Protein AF-A0A8B9URJ2-F1 (afdb_monomer_lite)

Sequence (143 aa):
MIYQKLPSSTCKVMVQIKRVLTIAFLMSVSMYRRAQLADSFHLQQFFRDSDELKSWVNEKMKTATDEAYKDPSNLQGKVQKHQAFEAELSANQSRIDALEKAGQKLIDVNHYASDEVAARMNEVISLWKKLLEATELKGKTYL

Radius of gyration: 29.33 Å; chains: 1; bounding box: 72×21×88 Å

Organism: NCBI:txid75864

Structure (mmCIF, N/CA/C/O backbone):
data_AF-A0A8B9URJ2-F1
#
_entry.id   AF-A0A8B9URJ2-F1
#
loop_
_atom_site.group_PDB
_atom_site.id
_atom_site.type_symbol
_atom_site.label_atom_id
_atom_site.label_alt_id
_atom_site.label_comp_id
_atom_site.label_asym_id
_atom_site.label_entity_id
_atom_site.label_seq_id
_atom_site.pdbx_PDB_ins_code
_atom_site.Cartn_x
_atom_site.Cartn_y
_atom_site.Cartn_z
_atom_site.occupancy
_atom_site.B_iso_or_equiv
_atom_site.auth_seq_id
_atom_site.auth_comp_id
_atom_site.auth_asym_id
_atom_site.auth_atom_id
_atom_site.pdbx_PDB_model_num
ATOM 1 N N . MET A 1 1 ? 49.981 -10.355 -56.149 1.00 40.28 1 MET A N 1
ATOM 2 C CA . MET A 1 1 ? 49.298 -9.895 -54.918 1.00 40.28 1 MET A CA 1
ATOM 3 C C . MET A 1 1 ? 48.411 -8.709 -55.280 1.00 40.28 1 MET A C 1
ATOM 5 O O . MET A 1 1 ? 48.941 -7.640 -55.542 1.00 40.28 1 MET A O 1
ATOM 9 N N . ILE A 1 2 ? 47.094 -8.902 -55.409 1.00 44.91 2 ILE A N 1
ATOM 10 C CA . ILE A 1 2 ? 46.165 -7.865 -55.897 1.00 44.91 2 ILE A CA 1
ATOM 11 C C . ILE A 1 2 ? 45.405 -7.287 -54.697 1.00 44.91 2 ILE A C 1
ATOM 13 O O . ILE A 1 2 ? 44.431 -7.872 -54.238 1.00 44.91 2 ILE A O 1
ATOM 17 N N . TYR A 1 3 ? 45.848 -6.138 -54.184 1.00 47.53 3 TYR A N 1
ATOM 18 C CA . TYR A 1 3 ? 45.025 -5.303 -53.307 1.00 47.53 3 TYR A CA 1
ATOM 19 C C . TYR A 1 3 ? 44.125 -4.431 -54.190 1.00 47.53 3 TYR A C 1
ATOM 21 O O . TYR A 1 3 ? 44.505 -3.328 -54.584 1.00 47.53 3 TYR A O 1
ATOM 29 N N . GLN A 1 4 ? 42.934 -4.923 -54.538 1.00 55.62 4 GLN A N 1
ATOM 30 C CA . GLN A 1 4 ? 41.897 -4.074 -55.126 1.00 55.62 4 GLN A CA 1
ATOM 31 C C . GLN A 1 4 ? 41.444 -3.063 -54.061 1.00 55.62 4 GLN A C 1
ATOM 33 O O . GLN A 1 4 ? 40.758 -3.414 -53.102 1.00 55.62 4 GLN A O 1
ATOM 38 N N . LYS A 1 5 ? 41.855 -1.794 -54.203 1.00 63.38 5 LYS A N 1
ATOM 39 C CA . LYS A 1 5 ? 41.307 -0.685 -53.409 1.00 63.38 5 LYS A CA 1
ATOM 40 C C . LYS A 1 5 ? 39.797 -0.618 -53.654 1.00 63.38 5 LYS A C 1
ATOM 42 O O . LYS A 1 5 ? 39.364 -0.426 -54.788 1.00 63.38 5 LYS A O 1
ATOM 47 N N . LEU A 1 6 ? 39.010 -0.766 -52.590 1.00 58.31 6 LEU A N 1
ATOM 48 C CA . LEU A 1 6 ? 37.555 -0.605 -52.629 1.00 58.31 6 LEU A CA 1
ATOM 49 C C . LEU A 1 6 ? 37.174 0.789 -53.187 1.00 58.31 6 LEU A C 1
ATOM 51 O O . LEU A 1 6 ? 37.841 1.772 -52.845 1.00 58.31 6 LEU A O 1
ATOM 55 N N . PRO A 1 7 ? 36.105 0.916 -54.001 1.00 70.44 7 PRO A N 1
ATOM 56 C CA . PRO A 1 7 ? 35.683 2.196 -54.576 1.00 70.44 7 PRO A CA 1
ATOM 57 C C . PRO A 1 7 ? 35.367 3.248 -53.497 1.00 70.44 7 PRO A C 1
ATOM 59 O O . PRO A 1 7 ? 34.749 2.939 -52.476 1.00 70.44 7 PRO A O 1
ATOM 62 N N . SER A 1 8 ? 35.727 4.520 -53.733 1.00 72.38 8 SER A N 1
ATOM 63 C CA . SER A 1 8 ? 35.482 5.639 -52.793 1.00 72.38 8 SER A CA 1
ATOM 64 C C . SER A 1 8 ? 34.010 5.748 -52.366 1.00 72.38 8 SER A C 1
ATOM 66 O O . SER A 1 8 ? 33.717 5.995 -51.196 1.00 72.38 8 SER A O 1
ATOM 68 N N . SER A 1 9 ? 33.077 5.490 -53.287 1.00 70.50 9 SER A N 1
ATOM 69 C CA . SER A 1 9 ? 31.635 5.481 -53.017 1.00 70.50 9 SER A CA 1
ATOM 70 C C . SER A 1 9 ? 31.229 4.368 -52.048 1.00 70.50 9 SER A C 1
ATOM 72 O O . SER A 1 9 ? 30.468 4.621 -51.119 1.00 70.50 9 SER A O 1
ATOM 74 N N . THR A 1 10 ? 31.800 3.168 -52.183 1.00 71.56 10 THR A N 1
ATOM 75 C CA . THR A 1 10 ? 31.592 2.052 -51.247 1.00 71.56 10 THR A CA 1
ATOM 76 C C . THR A 1 10 ? 32.115 2.404 -49.854 1.00 71.56 10 THR A C 1
ATOM 78 O O . THR A 1 10 ? 31.446 2.145 -48.859 1.00 71.56 10 THR A O 1
ATOM 81 N N . CYS A 1 11 ? 33.266 3.079 -49.762 1.00 74.88 11 CYS A N 1
ATOM 82 C CA . CYS A 1 11 ? 33.816 3.545 -48.486 1.00 74.88 11 CYS A CA 1
ATOM 83 C C . CYS A 1 11 ? 32.926 4.610 -47.818 1.00 74.88 11 CYS A C 1
ATOM 85 O O . CYS A 1 11 ? 32.631 4.511 -46.627 1.00 74.88 11 CYS A O 1
ATOM 87 N N . LYS A 1 12 ? 32.408 5.579 -48.588 1.00 78.06 12 LYS A N 1
ATOM 88 C CA . LYS A 1 12 ? 31.453 6.589 -48.093 1.00 78.06 12 LYS A CA 1
ATOM 89 C C . LYS A 1 12 ? 30.160 5.954 -47.573 1.00 78.06 12 LYS A C 1
ATOM 91 O O . LYS A 1 12 ? 29.710 6.316 -46.490 1.00 78.06 12 LYS A O 1
ATOM 96 N N . VAL A 1 13 ? 29.595 4.986 -48.298 1.00 81.75 13 VAL A N 1
ATOM 97 C CA . VAL A 1 13 ? 28.384 4.259 -47.878 1.00 81.75 13 VAL A CA 1
ATOM 98 C C . VAL A 1 13 ? 28.641 3.448 -46.604 1.00 81.75 13 VAL A C 1
ATOM 100 O O . VAL A 1 13 ? 27.865 3.551 -45.660 1.00 81.75 13 VAL A O 1
ATOM 103 N N . MET A 1 14 ? 29.764 2.727 -46.506 1.00 79.50 14 MET A N 1
ATOM 104 C CA . MET A 1 14 ? 30.131 1.991 -45.286 1.00 79.50 14 MET A CA 1
ATOM 105 C C . MET A 1 14 ? 30.311 2.907 -44.067 1.00 79.50 14 MET A C 1
ATOM 107 O O . MET A 1 14 ? 29.917 2.538 -42.962 1.00 79.50 14 MET A O 1
ATOM 111 N N . VAL A 1 15 ? 30.882 4.104 -44.244 1.00 82.75 15 VAL A N 1
ATOM 112 C CA . VAL A 1 15 ? 31.019 5.091 -43.159 1.00 82.75 15 VAL A CA 1
ATOM 113 C C . VAL A 1 15 ? 29.652 5.605 -42.706 1.00 82.75 15 VAL A C 1
ATOM 115 O O . VAL A 1 15 ? 29.422 5.719 -41.503 1.00 82.75 15 VAL A O 1
ATOM 118 N N . GLN A 1 16 ? 28.730 5.874 -43.635 1.00 78.88 16 GLN A N 1
ATOM 119 C CA . GLN A 1 16 ? 27.368 6.291 -43.286 1.00 78.88 16 GLN A CA 1
ATOM 120 C C . GLN A 1 16 ? 26.591 5.172 -42.583 1.00 78.88 16 GLN A C 1
ATOM 122 O O . GLN A 1 16 ? 25.977 5.421 -41.550 1.00 78.88 16 GLN A O 1
ATOM 127 N N . ILE A 1 17 ? 26.698 3.927 -43.057 1.00 83.75 17 ILE A N 1
ATOM 128 C CA . ILE A 1 17 ? 26.096 2.758 -42.399 1.00 83.75 17 ILE A CA 1
ATOM 129 C C . ILE A 1 17 ? 26.659 2.583 -40.983 1.00 83.75 17 ILE A C 1
ATOM 131 O O . ILE A 1 17 ? 25.885 2.434 -40.042 1.00 83.75 17 ILE A O 1
ATOM 135 N N . LYS A 1 18 ? 27.986 2.675 -40.796 1.00 87.50 18 LYS A N 1
ATOM 136 C CA . LYS A 1 18 ? 28.603 2.629 -39.458 1.00 87.50 18 LYS A CA 1
ATOM 137 C C . LYS A 1 18 ? 28.071 3.735 -38.545 1.00 87.50 18 LYS A C 1
ATOM 139 O O . LYS A 1 18 ? 27.760 3.455 -37.397 1.00 87.50 18 LYS A O 1
ATOM 144 N N . ARG A 1 19 ? 27.927 4.971 -39.040 1.00 86.62 19 ARG A N 1
ATOM 145 C CA . ARG A 1 19 ? 27.355 6.086 -38.261 1.00 86.62 19 ARG A CA 1
ATOM 146 C C . ARG A 1 19 ? 25.916 5.808 -37.831 1.00 86.62 19 ARG A C 1
ATOM 148 O O . ARG A 1 19 ? 25.604 5.971 -36.657 1.00 86.62 19 ARG A O 1
ATOM 155 N N . VAL A 1 20 ? 25.068 5.359 -38.756 1.00 87.00 20 VAL A N 1
ATOM 156 C CA . VAL A 1 20 ? 23.660 5.032 -38.477 1.00 87.00 20 VAL A CA 1
ATOM 157 C C . VAL A 1 20 ? 23.547 3.879 -37.476 1.00 87.00 20 VAL A C 1
ATOM 159 O O . VAL A 1 20 ? 22.775 3.979 -36.526 1.00 87.00 20 VAL A O 1
ATOM 162 N N . LEU A 1 21 ? 24.361 2.827 -37.620 1.00 90.31 21 LEU A N 1
ATOM 163 C CA . LEU A 1 21 ? 24.403 1.702 -36.679 1.00 90.31 21 LEU A CA 1
ATOM 164 C C . LEU A 1 21 ? 24.857 2.129 -35.279 1.00 90.31 21 LEU A C 1
ATOM 166 O O . LEU A 1 21 ? 24.248 1.721 -34.293 1.00 90.31 21 LEU A O 1
ATOM 170 N N . THR A 1 22 ? 25.880 2.982 -35.171 1.00 91.31 22 THR A N 1
ATOM 171 C CA . THR A 1 22 ? 26.324 3.512 -33.874 1.00 91.31 22 THR A CA 1
ATOM 172 C C . THR A 1 22 ? 25.237 4.358 -33.213 1.00 91.31 22 THR A C 1
ATOM 174 O O . THR A 1 22 ? 25.011 4.221 -32.013 1.00 91.31 22 THR A O 1
ATOM 177 N N . ILE A 1 23 ? 24.530 5.201 -33.975 1.00 88.81 23 ILE A N 1
ATOM 178 C CA . ILE A 1 23 ? 23.406 5.997 -33.455 1.00 88.81 23 ILE A CA 1
ATOM 179 C C . ILE A 1 23 ? 22.283 5.079 -32.959 1.00 88.81 23 ILE A C 1
ATOM 181 O O . ILE A 1 23 ? 21.798 5.266 -31.844 1.00 88.81 23 ILE A O 1
ATOM 185 N N . ALA A 1 24 ? 21.905 4.064 -33.741 1.00 89.56 24 ALA A N 1
ATOM 186 C CA . ALA A 1 24 ? 20.886 3.094 -33.346 1.00 89.56 24 ALA A CA 1
ATOM 187 C C . ALA A 1 24 ? 21.280 2.343 -32.062 1.00 89.56 24 ALA A C 1
ATOM 189 O O . ALA A 1 24 ? 20.479 2.246 -31.135 1.00 89.56 24 ALA A O 1
ATOM 190 N N . PHE A 1 25 ? 22.534 1.894 -31.960 1.00 92.31 25 PHE A N 1
ATOM 191 C CA . PHE A 1 25 ? 23.055 1.236 -30.762 1.00 92.31 25 PHE A CA 1
ATOM 192 C C . PHE A 1 25 ? 23.009 2.149 -29.526 1.00 92.31 25 PHE A C 1
ATOM 194 O O . PHE A 1 25 ? 22.510 1.748 -28.474 1.00 92.31 25 PHE A O 1
ATOM 201 N N . LEU A 1 26 ? 23.475 3.398 -29.649 1.00 91.94 26 LEU A N 1
ATOM 202 C CA . LEU A 1 26 ? 23.441 4.372 -28.553 1.00 91.94 26 LEU A CA 1
ATOM 203 C C . LEU A 1 26 ? 22.008 4.681 -28.098 1.00 91.94 26 LEU A C 1
ATOM 205 O O . LEU A 1 26 ? 21.766 4.808 -26.894 1.00 91.94 26 LEU A O 1
ATOM 209 N N . MET A 1 27 ? 21.056 4.759 -29.031 1.00 92.12 27 MET A N 1
ATOM 210 C CA . MET A 1 27 ? 19.634 4.923 -28.721 1.00 92.12 27 MET A CA 1
ATOM 211 C C . MET A 1 27 ? 19.099 3.744 -27.905 1.00 92.12 27 MET A C 1
ATOM 213 O O . MET A 1 27 ? 18.520 3.966 -26.841 1.00 92.12 27 MET A O 1
ATOM 217 N N . SER A 1 28 ? 19.353 2.504 -28.335 1.00 91.31 28 SER A N 1
ATOM 218 C CA . SER A 1 28 ? 18.924 1.302 -27.608 1.00 91.31 28 SER A CA 1
ATOM 219 C C . SER A 1 28 ? 19.494 1.247 -26.188 1.00 91.31 28 SER A C 1
ATOM 221 O O . SER A 1 28 ? 18.751 1.026 -25.233 1.00 91.31 28 SER A O 1
ATOM 223 N N . VAL A 1 29 ? 20.792 1.523 -26.020 1.00 91.06 29 VAL A N 1
ATOM 224 C CA . VAL A 1 29 ? 21.440 1.546 -24.695 1.00 91.06 29 VAL A CA 1
ATOM 225 C C . VAL A 1 29 ? 20.858 2.646 -23.803 1.00 91.06 29 VAL A C 1
ATOM 227 O O . VAL A 1 29 ? 20.630 2.430 -22.612 1.00 91.06 29 VAL A O 1
ATOM 230 N N . SER A 1 30 ? 20.587 3.825 -24.363 1.00 91.62 30 SER A N 1
ATOM 231 C CA . SER A 1 30 ? 20.006 4.946 -23.613 1.00 91.62 30 SER A CA 1
ATOM 232 C C . SER A 1 30 ? 18.576 4.648 -23.160 1.00 91.62 30 SER A C 1
ATOM 234 O O . SER A 1 30 ? 18.206 4.965 -22.030 1.00 91.62 30 SER A O 1
ATOM 236 N N . MET A 1 31 ? 17.779 4.010 -24.020 1.00 90.88 31 MET A N 1
ATOM 237 C CA . MET A 1 31 ? 16.427 3.557 -23.687 1.00 90.88 31 MET A CA 1
ATOM 238 C C . MET A 1 31 ? 16.446 2.496 -22.585 1.00 90.88 31 MET A C 1
ATOM 240 O O . MET A 1 31 ? 15.690 2.620 -21.626 1.00 90.88 31 MET A O 1
ATOM 244 N N . TYR A 1 32 ? 17.350 1.517 -22.674 1.00 88.69 32 TYR A N 1
ATOM 245 C CA . TYR A 1 32 ? 17.516 0.490 -21.646 1.00 88.69 32 TYR A CA 1
ATOM 246 C C . TYR A 1 32 ? 17.870 1.094 -20.280 1.00 88.69 32 TYR A C 1
ATOM 248 O O . TYR A 1 32 ? 17.216 0.807 -19.282 1.00 88.69 32 TYR A O 1
ATOM 256 N N . ARG A 1 33 ? 18.849 2.008 -20.231 1.00 90.00 33 ARG A N 1
ATOM 257 C CA . ARG A 1 33 ? 19.216 2.709 -18.986 1.00 90.00 33 ARG A CA 1
ATOM 258 C C . ARG A 1 33 ? 18.052 3.502 -18.397 1.00 90.00 33 ARG A C 1
ATOM 260 O O . ARG A 1 33 ? 17.880 3.514 -17.183 1.00 90.00 33 ARG A O 1
ATOM 267 N N . ARG A 1 34 ? 17.258 4.160 -19.246 1.00 89.62 34 ARG A N 1
ATOM 268 C CA . ARG A 1 34 ? 16.072 4.904 -18.805 1.00 89.62 34 ARG A CA 1
ATOM 269 C C . ARG A 1 34 ? 15.030 3.981 -18.174 1.00 89.62 34 ARG A C 1
ATOM 271 O O . ARG A 1 34 ? 14.485 4.347 -17.140 1.00 89.62 34 ARG A O 1
ATOM 278 N N . ALA A 1 35 ? 14.786 2.813 -18.768 1.00 86.12 35 ALA A N 1
ATOM 279 C CA . ALA A 1 35 ? 13.873 1.816 -18.212 1.00 86.12 35 ALA A CA 1
ATOM 280 C C . ALA A 1 35 ? 14.344 1.350 -16.827 1.00 86.12 35 ALA A C 1
ATOM 282 O O . ALA A 1 35 ? 13.612 1.496 -15.861 1.00 86.12 35 ALA A O 1
ATOM 283 N N . GLN A 1 36 ? 15.614 0.956 -16.696 1.00 87.38 36 GLN A N 1
ATOM 284 C CA . GLN A 1 36 ? 16.183 0.503 -15.419 1.00 87.38 36 GLN A CA 1
ATOM 285 C C . GLN A 1 36 ? 16.112 1.561 -14.304 1.00 87.38 36 GLN A C 1
ATOM 287 O O . GLN A 1 36 ? 15.879 1.234 -13.139 1.00 87.38 36 GLN A O 1
ATOM 292 N N . LEU A 1 37 ? 16.304 2.840 -14.647 1.00 87.69 37 LEU A N 1
ATOM 293 C CA . LEU A 1 37 ? 16.138 3.945 -13.699 1.00 87.69 37 LEU A CA 1
ATOM 294 C C . LEU A 1 37 ? 14.680 4.117 -13.263 1.00 87.69 37 LEU A C 1
ATOM 296 O O . LEU A 1 37 ? 14.430 4.323 -12.077 1.00 87.69 37 LEU A O 1
ATOM 300 N N . ALA A 1 38 ? 13.732 4.037 -14.199 1.00 88.06 38 ALA A N 1
ATOM 301 C CA . ALA A 1 38 ? 12.308 4.111 -13.887 1.00 88.06 38 ALA A CA 1
ATOM 302 C C . ALA A 1 38 ? 11.870 2.933 -13.005 1.00 88.06 38 ALA A C 1
ATOM 304 O O . ALA A 1 38 ? 11.215 3.147 -11.989 1.00 88.06 38 ALA A O 1
ATOM 305 N N . ASP A 1 39 ? 12.310 1.720 -13.336 1.00 87.56 39 ASP A N 1
ATOM 306 C CA . ASP A 1 39 ? 12.059 0.498 -12.568 1.00 87.56 39 ASP A CA 1
ATOM 307 C C . ASP A 1 39 ? 12.555 0.648 -11.122 1.00 87.56 39 ASP A C 1
ATOM 309 O O . ASP A 1 39 ? 11.797 0.485 -10.163 1.00 87.56 39 ASP A O 1
ATOM 313 N N . SER A 1 40 ? 13.807 1.091 -10.964 1.00 90.00 40 SER A N 1
ATOM 314 C CA . SER A 1 40 ? 14.406 1.352 -9.650 1.00 90.00 40 SER A CA 1
ATOM 315 C C . SER A 1 40 ? 13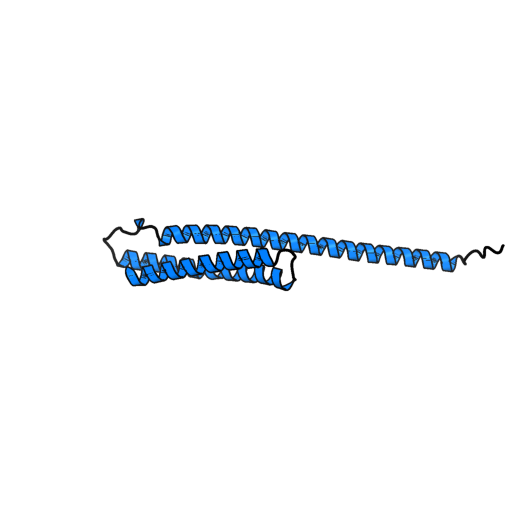.635 2.421 -8.873 1.00 90.00 40 SER A C 1
ATOM 317 O O . SER A 1 40 ? 13.399 2.272 -7.676 1.00 90.00 40 SER A O 1
ATOM 319 N N . PHE A 1 41 ? 13.217 3.501 -9.538 1.00 91.75 41 PHE A N 1
ATOM 320 C CA . PHE A 1 41 ? 12.425 4.560 -8.917 1.00 91.75 41 PHE A CA 1
ATOM 321 C C . PHE A 1 41 ? 11.070 4.042 -8.416 1.00 91.75 41 PHE A C 1
ATOM 323 O O . PHE A 1 41 ? 10.703 4.311 -7.271 1.00 91.75 41 PHE A O 1
ATOM 330 N N . HIS A 1 42 ? 10.348 3.280 -9.241 1.00 90.88 42 HIS A N 1
ATOM 331 C CA . HIS A 1 42 ? 9.047 2.720 -8.882 1.00 90.88 42 HIS A CA 1
ATOM 332 C C . HIS A 1 42 ? 9.148 1.718 -7.733 1.00 90.88 42 HIS A C 1
ATOM 334 O O . HIS A 1 42 ? 8.332 1.781 -6.814 1.00 90.88 42 HIS A O 1
ATOM 340 N N . LEU A 1 43 ? 10.175 0.863 -7.727 1.00 92.19 43 LEU A N 1
ATOM 341 C CA . LEU A 1 43 ? 10.425 -0.052 -6.615 1.00 92.19 43 LEU A CA 1
ATOM 342 C C . LEU A 1 43 ? 10.672 0.708 -5.305 1.00 92.19 43 LEU A C 1
ATOM 344 O O . LEU A 1 43 ? 10.071 0.403 -4.278 1.00 92.19 43 LEU A O 1
ATOM 348 N N . GLN A 1 44 ? 11.536 1.724 -5.337 1.00 94.25 44 GLN A N 1
ATOM 349 C CA . GLN A 1 44 ? 11.856 2.513 -4.147 1.00 94.25 44 GLN A CA 1
ATOM 350 C C . GLN A 1 44 ? 10.649 3.306 -3.638 1.00 94.25 44 GLN A C 1
ATOM 352 O O . GLN A 1 44 ? 10.485 3.463 -2.430 1.00 94.25 44 GLN A O 1
ATOM 357 N N . GLN A 1 45 ? 9.801 3.805 -4.540 1.00 93.62 45 GLN A N 1
ATOM 358 C CA . GLN A 1 45 ? 8.538 4.437 -4.166 1.00 93.62 45 GLN A CA 1
ATOM 359 C C . GLN A 1 45 ? 7.613 3.434 -3.468 1.00 93.62 45 GLN A C 1
ATOM 361 O O . GLN A 1 45 ? 7.154 3.713 -2.366 1.00 93.62 45 GLN A O 1
ATOM 366 N N . PHE A 1 46 ? 7.431 2.245 -4.051 1.00 94.44 46 PHE A N 1
ATOM 367 C CA . PHE A 1 46 ? 6.621 1.182 -3.458 1.00 94.44 46 PHE A CA 1
ATOM 368 C C . PHE A 1 46 ? 7.113 0.783 -2.058 1.00 94.44 46 PHE A C 1
ATOM 370 O O . PHE A 1 46 ? 6.305 0.648 -1.144 1.00 94.44 46 PHE A O 1
ATOM 377 N N . PHE A 1 47 ? 8.426 0.634 -1.854 1.00 94.50 47 PHE A N 1
ATOM 378 C CA . PHE A 1 47 ? 8.968 0.299 -0.533 1.00 94.50 47 PHE A CA 1
ATOM 379 C C . PHE A 1 47 ? 8.688 1.376 0.510 1.00 94.50 47 PHE A C 1
ATOM 381 O O . PHE A 1 47 ? 8.250 1.043 1.609 1.00 94.50 47 PHE A O 1
ATOM 388 N N . ARG A 1 48 ? 8.865 2.655 0.160 1.00 95.31 48 ARG A N 1
ATOM 389 C CA . ARG A 1 48 ? 8.519 3.755 1.068 1.00 95.31 48 ARG A CA 1
ATOM 390 C C . ARG A 1 48 ? 7.037 3.745 1.427 1.00 95.31 48 ARG A C 1
ATOM 392 O O . ARG A 1 48 ? 6.712 3.805 2.608 1.00 95.31 48 ARG A O 1
ATOM 399 N N . ASP A 1 49 ? 6.166 3.616 0.429 1.00 93.44 49 ASP A N 1
ATOM 400 C CA . ASP A 1 49 ? 4.714 3.618 0.634 1.00 93.44 49 ASP A CA 1
ATOM 401 C C . ASP A 1 49 ? 4.274 2.415 1.486 1.00 93.44 49 ASP A C 1
ATOM 403 O O . ASP A 1 49 ? 3.435 2.545 2.378 1.00 93.44 49 ASP A O 1
ATOM 407 N N . SER A 1 50 ? 4.886 1.248 1.260 1.00 94.38 50 SER A N 1
ATOM 408 C CA . SER A 1 50 ? 4.657 0.033 2.044 1.00 94.38 50 SER A CA 1
ATOM 409 C C . SER A 1 50 ? 5.076 0.203 3.504 1.00 94.38 50 SER A C 1
ATOM 411 O O . SER A 1 50 ? 4.330 -0.196 4.398 1.00 94.38 50 SER A O 1
ATOM 413 N N . ASP A 1 51 ? 6.262 0.756 3.762 1.00 94.31 51 ASP A N 1
ATOM 414 C CA . ASP A 1 51 ? 6.778 0.941 5.121 1.00 94.31 51 ASP A CA 1
ATOM 415 C C . ASP A 1 51 ? 5.971 2.006 5.883 1.00 94.31 51 ASP A C 1
ATOM 417 O O . ASP A 1 51 ? 5.646 1.818 7.060 1.00 94.31 51 ASP A O 1
ATOM 421 N N . GLU A 1 52 ? 5.571 3.090 5.210 1.00 93.56 52 GLU A N 1
ATOM 422 C CA . GLU A 1 52 ? 4.703 4.122 5.782 1.00 93.56 52 GLU A CA 1
ATOM 423 C C . GLU A 1 52 ? 3.333 3.545 6.165 1.00 93.56 52 GLU A C 1
ATOM 425 O O . GLU A 1 52 ? 2.884 3.709 7.304 1.00 93.56 52 GLU A O 1
ATOM 430 N N . LEU A 1 53 ? 2.689 2.812 5.248 1.00 92.38 53 LEU A N 1
ATOM 431 C CA . LEU A 1 53 ? 1.403 2.168 5.515 1.00 92.38 53 LEU A CA 1
ATOM 432 C C . LEU A 1 53 ? 1.509 1.145 6.642 1.00 92.38 53 LEU A C 1
ATOM 434 O O . LEU A 1 53 ? 0.658 1.120 7.528 1.00 92.38 53 LEU A O 1
ATOM 438 N N . LYS A 1 54 ? 2.576 0.346 6.668 1.00 92.75 54 LYS A N 1
ATOM 439 C CA . LYS A 1 54 ? 2.834 -0.601 7.755 1.00 92.75 54 LYS A CA 1
ATOM 440 C C . LYS A 1 54 ? 2.968 0.106 9.103 1.00 92.75 54 LYS A C 1
ATOM 442 O O . LYS A 1 54 ? 2.405 -0.363 10.094 1.00 92.75 54 LYS A O 1
ATOM 447 N N . SER A 1 55 ? 3.703 1.215 9.162 1.00 93.12 55 SER A N 1
ATOM 448 C CA . SER A 1 55 ? 3.848 2.009 10.386 1.00 93.12 55 SER A CA 1
ATOM 449 C C . SER A 1 55 ? 2.495 2.545 10.854 1.00 93.12 55 SER A C 1
ATOM 451 O O . SER A 1 55 ? 2.124 2.358 12.013 1.00 93.12 55 SER A O 1
ATOM 453 N N . TRP A 1 56 ? 1.720 3.119 9.932 1.00 91.94 56 TRP A N 1
ATOM 454 C CA . TRP A 1 56 ? 0.396 3.660 10.220 1.00 91.94 56 TRP A CA 1
ATOM 455 C C . TRP A 1 56 ? -0.583 2.582 10.711 1.00 91.94 56 TRP A C 1
ATOM 457 O O . TRP A 1 56 ? -1.234 2.768 11.738 1.00 91.94 56 TRP A O 1
ATOM 467 N N . VAL A 1 57 ? -0.643 1.413 10.059 1.00 90.62 57 VAL A N 1
ATOM 468 C CA . VAL A 1 57 ? -1.503 0.300 10.503 1.00 9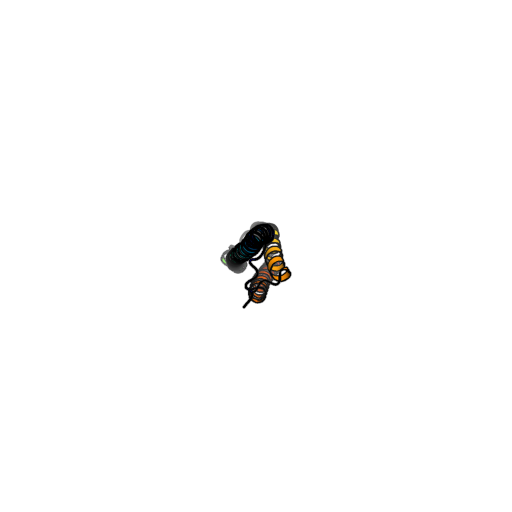0.62 57 VAL A CA 1
ATOM 469 C C . VAL A 1 57 ? -1.114 -0.170 11.905 1.00 90.62 57 VAL A C 1
ATOM 471 O O . VAL A 1 57 ? -1.989 -0.381 12.740 1.00 90.62 57 VAL A O 1
ATOM 474 N N . ASN A 1 58 ? 0.182 -0.291 12.204 1.00 90.25 58 ASN A N 1
ATOM 475 C CA . ASN A 1 58 ? 0.639 -0.678 13.541 1.00 90.25 58 ASN A CA 1
ATOM 476 C C . ASN A 1 58 ? 0.293 0.367 14.611 1.00 90.25 58 ASN A C 1
ATOM 478 O O . ASN A 1 58 ? -0.060 0.004 15.733 1.00 90.25 58 ASN A O 1
ATOM 482 N N . GLU A 1 59 ? 0.380 1.656 14.287 1.00 89.69 59 GLU A N 1
ATOM 483 C CA . GLU A 1 59 ? -0.051 2.734 15.178 1.00 89.69 59 GLU A CA 1
ATOM 484 C C . GLU A 1 59 ? -1.553 2.640 15.473 1.00 89.69 59 GLU A C 1
ATOM 486 O O . GLU A 1 59 ? -1.959 2.621 16.636 1.00 89.69 59 GLU A O 1
ATOM 491 N N . LYS A 1 60 ? -2.379 2.471 14.435 1.00 87.44 60 LYS A N 1
ATOM 492 C CA . LYS A 1 60 ? -3.830 2.310 14.587 1.00 87.44 60 LYS A CA 1
ATOM 493 C C . LYS A 1 60 ? -4.206 1.031 15.319 1.00 87.44 60 LYS A C 1
ATOM 495 O O . LYS A 1 60 ? -5.143 1.050 16.113 1.00 87.44 60 LYS A O 1
ATOM 500 N N . MET A 1 61 ? -3.448 -0.046 15.133 1.00 86.00 61 MET A N 1
ATOM 501 C CA . MET A 1 61 ? -3.624 -1.286 15.884 1.00 86.00 61 MET A CA 1
ATOM 502 C C . MET A 1 61 ? -3.416 -1.050 17.381 1.00 86.00 61 MET A C 1
ATOM 504 O O . MET A 1 61 ? -4.247 -1.477 18.180 1.00 86.00 61 MET A O 1
ATOM 508 N N . LYS A 1 62 ? -2.383 -0.284 17.765 1.00 83.94 62 LYS A N 1
ATOM 509 C CA . LYS A 1 62 ? -2.182 0.118 19.165 1.00 83.94 62 LYS A CA 1
ATOM 510 C C . LYS A 1 62 ? -3.377 0.907 19.686 1.00 83.94 62 LYS A C 1
ATOM 512 O O . LYS A 1 62 ? -3.888 0.553 20.738 1.00 83.94 62 LYS A O 1
ATOM 517 N N . THR A 1 63 ? -3.877 1.898 18.943 1.00 77.62 63 THR A N 1
ATOM 518 C CA . THR A 1 63 ? -5.076 2.671 19.331 1.00 77.62 63 THR A CA 1
ATOM 519 C C . THR A 1 63 ? -6.330 1.800 19.459 1.00 77.62 63 THR A C 1
ATOM 521 O O . THR A 1 63 ? -7.146 2.011 20.357 1.00 77.62 63 THR A O 1
ATOM 524 N N . ALA A 1 64 ? -6.495 0.803 18.588 1.00 72.88 64 ALA A N 1
ATOM 525 C CA . ALA A 1 64 ? -7.610 -0.134 18.657 1.00 72.88 64 ALA A CA 1
ATOM 526 C C . ALA A 1 64 ? -7.538 -1.001 19.928 1.00 72.88 64 ALA A C 1
ATOM 528 O O . ALA A 1 64 ? -8.569 -1.183 20.584 1.00 72.88 64 ALA A O 1
ATOM 529 N N . THR A 1 65 ? -6.337 -1.457 20.310 1.00 70.62 65 THR A N 1
ATOM 530 C CA . THR A 1 65 ? -6.081 -2.280 21.509 1.00 70.62 65 THR A CA 1
ATOM 531 C C . THR A 1 65 ? -5.919 -1.493 22.808 1.00 70.62 65 THR A C 1
ATOM 533 O O . THR A 1 65 ? -6.004 -2.088 23.878 1.00 70.62 65 THR A O 1
ATOM 536 N N . ASP A 1 66 ? -5.666 -0.184 22.741 1.00 69.88 66 ASP A N 1
ATOM 537 C CA . ASP A 1 66 ? -5.421 0.630 23.927 1.00 69.88 66 ASP A CA 1
ATOM 538 C C . ASP A 1 66 ? -6.706 0.767 24.755 1.00 69.88 66 ASP A C 1
ATOM 540 O O . ASP A 1 66 ? -7.744 1.283 24.316 1.00 69.88 66 ASP A O 1
ATOM 544 N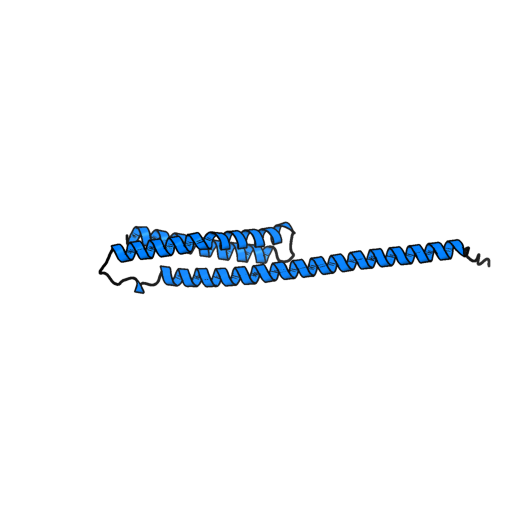 N . GLU A 1 67 ? -6.615 0.272 25.984 1.00 55.84 67 GLU A N 1
ATOM 545 C CA . GLU A 1 67 ? -7.675 0.291 26.976 1.00 55.84 67 GLU A CA 1
ATOM 546 C C . GLU A 1 67 ? -7.848 1.669 27.633 1.00 55.84 67 GLU A C 1
ATOM 548 O O . GLU A 1 67 ? -8.794 1.858 28.393 1.00 55.84 67 GLU A O 1
ATOM 553 N N . ALA A 1 68 ? -7.032 2.675 27.292 1.00 51.91 68 ALA A N 1
ATOM 554 C CA . ALA A 1 68 ? -7.230 4.069 27.708 1.00 51.91 68 ALA A CA 1
ATOM 555 C C . ALA A 1 68 ? -8.576 4.681 27.242 1.00 51.91 68 ALA A C 1
ATOM 557 O O . ALA A 1 68 ? -8.972 5.757 27.686 1.00 51.91 68 ALA A O 1
ATOM 558 N N . TYR A 1 69 ? -9.340 3.972 26.401 1.00 51.78 69 TYR A N 1
ATOM 559 C CA . TYR A 1 69 ? -10.741 4.269 26.071 1.00 51.78 69 TYR A CA 1
ATOM 560 C C . TYR A 1 69 ? -11.764 3.825 27.145 1.00 51.78 69 TYR A C 1
ATOM 562 O O . TYR A 1 69 ? -12.970 3.967 26.932 1.00 51.78 69 TYR A O 1
ATOM 570 N N . LYS A 1 70 ? -11.314 3.297 28.292 1.00 53.34 70 LYS A N 1
ATOM 571 C CA . LYS A 1 70 ? -12.142 2.753 29.387 1.00 53.34 70 LYS A CA 1
ATOM 572 C C . LYS A 1 70 ? -12.795 3.778 30.323 1.00 53.34 70 LYS A C 1
ATOM 574 O O . LYS A 1 70 ? -13.311 3.362 31.356 1.00 53.34 70 LYS A O 1
ATOM 579 N N . ASP A 1 71 ? -12.831 5.072 30.005 1.00 56.97 71 ASP A N 1
ATOM 580 C CA . ASP A 1 71 ? -13.568 6.014 30.861 1.00 56.97 71 ASP A CA 1
ATOM 581 C C . ASP A 1 71 ? -15.093 5.709 30.791 1.00 56.97 71 ASP A C 1
ATOM 583 O O . ASP A 1 71 ? -15.680 5.804 29.702 1.00 56.97 71 ASP A O 1
ATOM 587 N N . PRO A 1 72 ? -15.754 5.239 31.875 1.00 54.75 72 PRO A N 1
ATOM 588 C CA . PRO A 1 72 ? -16.965 4.411 31.767 1.00 54.75 72 PRO A CA 1
ATOM 589 C C . PRO A 1 72 ? -18.286 5.162 31.543 1.00 54.75 72 PRO A C 1
ATOM 591 O O . PRO A 1 72 ? -19.334 4.526 31.474 1.00 54.75 72 PRO A O 1
ATOM 594 N N . SER A 1 73 ? -18.287 6.490 31.444 1.00 59.41 73 SER A N 1
ATOM 595 C CA . SER A 1 73 ? -19.487 7.268 31.797 1.00 59.41 73 SER A CA 1
ATOM 596 C C . SER A 1 73 ? -20.437 7.618 30.643 1.00 59.41 73 SER A C 1
ATOM 598 O O . SER A 1 73 ? -21.523 8.130 30.901 1.00 59.41 73 SER A O 1
ATOM 600 N N . ASN A 1 74 ? -20.074 7.390 29.372 1.00 65.75 74 ASN A N 1
ATOM 601 C CA . ASN A 1 74 ? -20.915 7.831 28.250 1.00 65.75 74 ASN A CA 1
ATOM 602 C C . ASN A 1 74 ? -20.881 6.878 27.039 1.00 65.75 74 ASN A C 1
ATOM 604 O O . ASN A 1 74 ? -19.985 6.953 26.195 1.00 65.75 74 ASN A O 1
ATOM 608 N N . LEU A 1 75 ? -21.883 5.995 26.939 1.00 73.31 75 LEU A N 1
ATOM 609 C CA . LEU A 1 75 ? -22.085 5.070 25.811 1.00 73.31 75 LEU A CA 1
ATOM 610 C C . LEU A 1 75 ? -22.121 5.809 24.461 1.00 73.31 75 LEU A C 1
ATOM 612 O O . LEU A 1 75 ? -21.494 5.370 23.500 1.00 73.31 75 LEU A O 1
ATOM 616 N N . GLN A 1 76 ? -22.754 6.988 24.412 1.00 73.56 76 GLN A N 1
ATOM 617 C CA . GLN A 1 76 ? -22.806 7.831 23.212 1.00 73.56 76 GLN A CA 1
ATOM 618 C C . GLN A 1 76 ? -21.405 8.263 22.752 1.00 73.56 76 GLN A C 1
ATOM 620 O O . GLN A 1 76 ? -21.112 8.280 21.557 1.00 73.56 76 GLN A O 1
ATOM 625 N N . GLY A 1 77 ? -20.519 8.566 23.706 1.00 74.81 77 GLY A N 1
ATOM 626 C CA . GLY A 1 77 ? -19.127 8.907 23.423 1.00 74.81 77 GLY A CA 1
ATOM 627 C C . GLY A 1 77 ? -18.341 7.726 22.851 1.00 74.81 77 GLY A C 1
ATOM 628 O O . GLY A 1 77 ? -17.495 7.926 21.981 1.00 74.81 77 GLY A O 1
ATOM 629 N N . LYS A 1 78 ? -18.640 6.492 23.282 1.00 72.38 78 LYS A N 1
ATOM 630 C CA . LYS A 1 78 ? -18.030 5.276 22.718 1.00 72.38 78 LYS A CA 1
ATOM 631 C C . LYS A 1 78 ? -18.477 5.036 21.276 1.00 72.38 78 LYS A C 1
ATOM 633 O O . LYS A 1 78 ? -17.619 4.795 20.430 1.00 72.38 78 LYS A O 1
ATOM 638 N N . VAL A 1 79 ? -19.775 5.173 20.986 1.00 79.50 79 VAL A N 1
ATOM 639 C CA . VAL A 1 79 ? -20.317 5.018 19.623 1.00 79.50 79 VAL A CA 1
ATOM 640 C C . VAL A 1 79 ? -19.698 6.044 18.673 1.00 79.50 79 VAL A C 1
ATOM 642 O O . VAL A 1 79 ? -19.178 5.668 17.628 1.00 79.50 79 VAL A O 1
ATOM 645 N N . GLN A 1 80 ? -19.678 7.327 19.049 1.00 80.75 80 GLN A N 1
ATOM 646 C CA . GLN A 1 80 ? -19.110 8.383 18.200 1.00 80.75 80 GLN A CA 1
ATOM 647 C C . GLN A 1 80 ? -17.619 8.176 17.922 1.00 80.75 80 GLN A C 1
ATOM 649 O O . GLN A 1 80 ? -17.169 8.356 16.793 1.00 80.75 80 GLN A O 1
ATOM 654 N N . LYS A 1 81 ? -16.847 7.770 18.936 1.00 79.38 81 LYS A N 1
ATOM 655 C CA . LYS A 1 81 ? -15.420 7.461 18.775 1.00 79.38 81 LYS A CA 1
ATOM 656 C C . LYS A 1 81 ? -15.198 6.269 17.846 1.00 79.38 81 LYS A C 1
ATOM 658 O O . LYS A 1 81 ? -14.291 6.314 17.022 1.00 79.38 81 LYS A O 1
ATOM 663 N N . HIS A 1 82 ? -16.023 5.230 17.960 1.00 82.44 82 HIS A N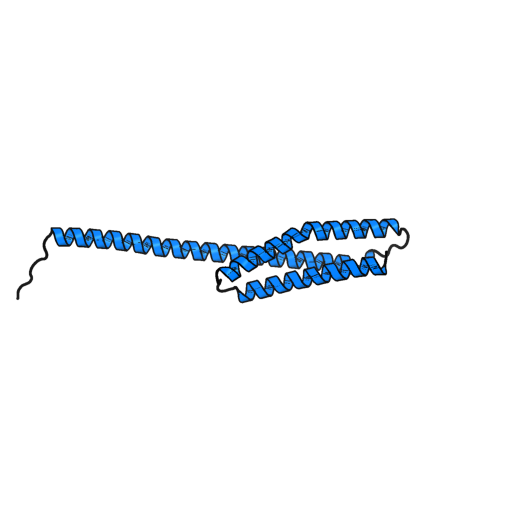 1
ATOM 664 C CA . HIS A 1 82 ? -15.947 4.070 17.078 1.00 82.44 82 HIS A CA 1
ATOM 665 C C . HIS A 1 82 ? -16.281 4.437 15.630 1.00 82.44 82 HIS A C 1
ATOM 667 O O . HIS A 1 82 ? -15.482 4.156 14.746 1.00 82.44 82 HIS A O 1
ATOM 673 N N . GLN A 1 83 ? -17.371 5.174 15.404 1.00 84.50 83 GLN A N 1
ATOM 674 C CA . GLN A 1 83 ? -17.750 5.660 14.074 1.00 84.50 83 GLN A CA 1
ATOM 675 C C . GLN A 1 83 ? -16.678 6.564 13.453 1.00 84.50 83 GLN A C 1
ATOM 677 O O . GLN A 1 83 ? -16.393 6.458 12.263 1.00 84.50 83 GLN A O 1
ATOM 682 N N . ALA A 1 84 ? -16.052 7.440 14.248 1.00 86.00 84 ALA A N 1
ATOM 683 C CA . ALA A 1 84 ? -14.946 8.272 13.779 1.00 86.00 84 ALA A CA 1
ATOM 684 C C . ALA A 1 84 ? -13.734 7.425 13.359 1.00 86.00 84 ALA A C 1
ATOM 686 O O . ALA A 1 84 ? -13.109 7.711 12.339 1.00 86.00 84 ALA A O 1
ATOM 687 N N . PHE A 1 85 ? -13.432 6.366 14.113 1.00 84.38 85 PHE A N 1
ATOM 688 C CA . PHE A 1 85 ? -12.361 5.434 13.777 1.00 84.38 85 PHE A CA 1
ATOM 689 C C . PHE A 1 85 ? -12.683 4.636 12.506 1.00 84.38 85 PHE A C 1
ATOM 691 O O . PHE A 1 85 ? -11.846 4.559 11.615 1.00 84.38 85 PHE A O 1
ATOM 698 N N . GLU A 1 86 ? -13.904 4.120 12.354 1.00 86.50 86 GLU A N 1
ATOM 699 C CA . GLU A 1 86 ? -14.341 3.434 11.129 1.00 86.50 86 GLU A CA 1
ATOM 700 C C . GLU A 1 86 ? -14.302 4.349 9.898 1.00 86.50 86 GLU A C 1
ATOM 702 O O . GLU A 1 86 ? -13.851 3.937 8.828 1.00 86.50 86 GLU A O 1
ATOM 707 N N . ALA A 1 87 ? -14.718 5.610 10.045 1.00 88.56 87 ALA A N 1
ATOM 708 C CA . ALA A 1 87 ? -14.621 6.601 8.978 1.00 88.56 87 ALA A CA 1
ATOM 709 C C . ALA A 1 87 ? -13.158 6.866 8.583 1.00 88.56 87 ALA A C 1
ATOM 711 O O . ALA A 1 87 ? -12.849 6.963 7.394 1.00 88.56 87 ALA A O 1
ATOM 712 N N . GLU A 1 88 ? -12.247 6.933 9.560 1.00 88.25 88 GLU A N 1
ATOM 713 C CA . GLU A 1 88 ? -10.811 7.062 9.301 1.00 88.25 88 GLU A CA 1
ATOM 714 C C . GLU A 1 88 ? -10.254 5.838 8.557 1.00 88.25 88 GLU A C 1
ATOM 716 O O . GLU A 1 88 ? -9.484 5.995 7.603 1.00 88.25 88 GLU A O 1
ATOM 721 N N . LEU A 1 89 ? -10.659 4.624 8.944 1.00 89.00 89 LEU A N 1
ATOM 722 C CA . LEU A 1 89 ? -10.257 3.397 8.253 1.00 89.00 89 LEU A CA 1
ATOM 723 C C . LEU A 1 89 ? -10.763 3.388 6.804 1.00 89.00 89 LEU A C 1
ATOM 725 O O . LEU A 1 89 ? -9.984 3.164 5.878 1.00 89.00 89 LEU A O 1
ATOM 729 N N . SER A 1 90 ? -12.037 3.718 6.592 1.00 89.06 90 SER A N 1
ATOM 730 C CA . SER A 1 90 ? -12.646 3.794 5.261 1.00 89.06 90 SER A CA 1
ATOM 731 C C . SER A 1 90 ? -11.930 4.800 4.350 1.00 89.06 90 SER A C 1
ATOM 733 O O . SER A 1 90 ? -11.620 4.494 3.199 1.00 89.06 90 SER A O 1
ATOM 735 N N . ALA A 1 91 ? -11.555 5.971 4.878 1.00 90.38 91 ALA A N 1
ATOM 736 C CA . ALA A 1 91 ? -10.801 6.971 4.121 1.00 90.38 91 ALA A CA 1
ATOM 737 C C . ALA A 1 91 ? -9.412 6.467 3.674 1.00 90.38 91 ALA A C 1
ATOM 739 O O . ALA A 1 91 ? -8.941 6.810 2.585 1.00 90.38 91 ALA A O 1
ATOM 740 N N . ASN A 1 92 ? -8.763 5.626 4.487 1.00 90.44 92 ASN A N 1
ATOM 741 C CA . ASN A 1 92 ? -7.435 5.084 4.195 1.00 90.44 92 ASN A CA 1
ATOM 742 C C . ASN A 1 92 ? -7.455 3.808 3.337 1.00 90.44 92 ASN A C 1
ATOM 744 O O . ASN A 1 92 ? -6.402 3.438 2.817 1.00 90.44 92 ASN A O 1
ATOM 748 N N . GLN A 1 93 ? -8.618 3.187 3.102 1.00 90.75 93 GLN A N 1
ATOM 749 C CA . GLN A 1 93 ? -8.749 2.027 2.208 1.00 90.75 93 GLN A CA 1
ATOM 750 C C . GLN A 1 93 ? -8.149 2.312 0.821 1.00 90.75 93 GLN A C 1
ATOM 752 O O . GLN A 1 93 ? -7.382 1.513 0.293 1.00 90.75 93 GLN A O 1
ATOM 757 N N . SER A 1 94 ? -8.389 3.515 0.290 1.00 92.44 94 SER A N 1
ATOM 758 C CA . SER A 1 94 ? -7.842 3.955 -1.001 1.00 92.44 94 SER A CA 1
ATOM 759 C C . SER A 1 94 ? -6.308 3.910 -1.084 1.00 92.44 94 SER A C 1
ATOM 761 O O . SER A 1 94 ? -5.755 3.704 -2.165 1.00 92.44 94 SER A O 1
ATOM 763 N N . ARG A 1 95 ? -5.602 4.076 0.043 1.00 91.56 95 ARG A N 1
ATOM 764 C CA . ARG A 1 95 ? -4.134 3.994 0.101 1.00 91.56 95 ARG A CA 1
ATOM 765 C C . ARG A 1 95 ? -3.649 2.550 0.023 1.00 91.56 95 ARG A C 1
ATOM 767 O O . ARG A 1 95 ? -2.638 2.299 -0.626 1.00 91.56 95 ARG A O 1
ATOM 774 N N . ILE A 1 96 ? -4.374 1.618 0.647 1.00 92.44 96 ILE A N 1
ATOM 775 C CA . ILE A 1 96 ? -4.100 0.177 0.544 1.00 92.44 96 ILE A CA 1
ATOM 776 C C . ILE A 1 96 ? -4.285 -0.272 -0.907 1.00 92.44 96 ILE A C 1
ATOM 778 O O . ILE A 1 96 ? -3.379 -0.879 -1.475 1.00 92.44 96 ILE A O 1
ATOM 782 N N . ASP A 1 97 ? -5.388 0.130 -1.540 1.00 93.50 97 ASP A N 1
ATOM 783 C CA . ASP A 1 97 ? -5.677 -0.204 -2.939 1.00 93.50 97 ASP A CA 1
ATOM 784 C C . ASP A 1 97 ? -4.620 0.388 -3.893 1.00 93.50 97 ASP A C 1
ATOM 786 O O . ASP A 1 97 ? -4.208 -0.238 -4.875 1.00 93.50 97 ASP A O 1
ATOM 790 N N . ALA A 1 98 ? -4.142 1.607 -3.611 1.00 93.00 98 ALA A N 1
ATOM 791 C CA . ALA A 1 98 ? -3.072 2.239 -4.378 1.00 93.00 98 ALA A CA 1
ATOM 792 C C . ALA A 1 98 ? -1.734 1.495 -4.237 1.00 93.00 98 ALA A C 1
ATOM 794 O O . ALA A 1 98 ? -1.040 1.314 -5.243 1.00 93.00 98 ALA A O 1
ATOM 795 N N . LEU A 1 99 ? -1.391 1.038 -3.026 1.00 94.19 99 LEU A N 1
ATOM 796 C CA . LEU A 1 99 ? -0.200 0.225 -2.776 1.00 94.19 99 LEU A CA 1
ATOM 797 C C . LEU A 1 99 ? -0.287 -1.115 -3.513 1.00 94.19 99 LEU A C 1
ATOM 799 O O . LEU A 1 99 ? 0.670 -1.500 -4.183 1.00 94.19 99 LEU A O 1
ATOM 803 N N . GLU A 1 100 ? -1.435 -1.792 -3.446 1.00 93.69 100 GLU A N 1
ATOM 804 C CA . GLU A 1 100 ? -1.668 -3.059 -4.144 1.00 93.69 100 GLU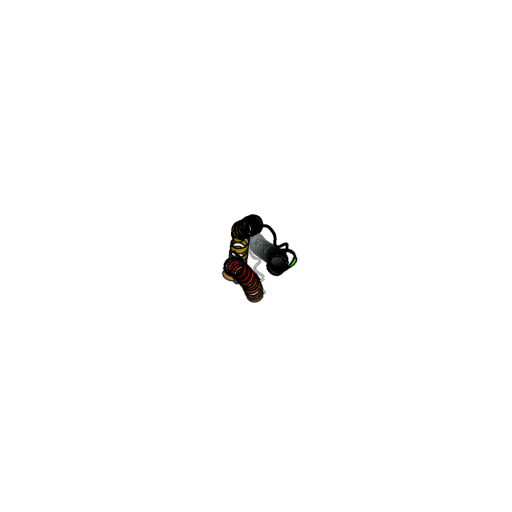 A CA 1
ATOM 805 C C . GLU A 1 100 ? -1.522 -2.882 -5.658 1.00 93.69 100 GLU A C 1
ATOM 807 O O . GLU A 1 100 ? -0.789 -3.618 -6.314 1.00 93.69 100 GLU A O 1
ATOM 812 N N . LYS A 1 101 ? -2.112 -1.822 -6.219 1.00 94.25 101 LYS A N 1
ATOM 813 C CA . LYS A 1 101 ? -1.966 -1.494 -7.641 1.00 94.25 101 LYS A CA 1
ATOM 814 C C . LYS A 1 101 ? -0.519 -1.180 -8.032 1.00 94.25 101 LYS A C 1
ATOM 816 O O . LYS A 1 101 ? -0.108 -1.505 -9.147 1.00 94.25 101 LYS A O 1
ATOM 821 N N . ALA A 1 102 ? 0.246 -0.513 -7.169 1.00 92.19 102 ALA A N 1
ATOM 822 C CA . ALA A 1 102 ? 1.659 -0.231 -7.413 1.00 92.19 102 ALA A CA 1
ATOM 823 C C . ALA A 1 102 ? 2.508 -1.513 -7.366 1.00 92.19 102 ALA A C 1
ATOM 825 O O . ALA A 1 102 ? 3.335 -1.722 -8.254 1.00 92.19 102 ALA A O 1
ATOM 826 N N . GLY A 1 103 ? 2.257 -2.388 -6.388 1.00 93.19 103 GLY A N 1
ATOM 827 C CA . GLY A 1 103 ? 2.917 -3.685 -6.264 1.00 93.19 103 GLY A CA 1
ATOM 828 C C . GLY A 1 103 ? 2.598 -4.610 -7.436 1.00 93.19 103 GLY A C 1
ATOM 829 O O . GLY A 1 103 ? 3.509 -5.143 -8.066 1.00 93.19 103 GLY A O 1
ATOM 830 N N . GLN A 1 104 ? 1.321 -4.715 -7.811 1.00 93.88 104 GLN A N 1
ATOM 831 C CA . GLN A 1 104 ? 0.883 -5.543 -8.933 1.00 93.88 104 GLN A CA 1
ATOM 832 C C . GLN A 1 104 ? 1.527 -5.104 -10.250 1.00 93.88 104 GLN A C 1
ATOM 834 O O . GLN A 1 104 ? 2.004 -5.943 -11.002 1.00 93.88 104 GLN A O 1
ATOM 839 N N . LYS A 1 105 ? 1.654 -3.793 -10.498 1.00 92.00 105 LYS A N 1
ATOM 840 C CA . LYS A 1 105 ? 2.367 -3.289 -11.682 1.00 92.00 105 LYS A CA 1
ATOM 841 C C . LYS A 1 105 ? 3.823 -3.750 -11.747 1.00 92.00 105 LYS A C 1
ATOM 843 O O . LYS A 1 105 ? 4.302 -4.031 -12.839 1.00 92.00 105 LYS A O 1
ATOM 848 N N . LEU A 1 106 ? 4.528 -3.799 -10.613 1.00 90.69 106 LEU A N 1
ATOM 849 C CA . LEU A 1 106 ? 5.915 -4.280 -10.558 1.00 90.69 106 LEU A CA 1
ATOM 850 C C . LEU A 1 106 ? 5.992 -5.793 -10.819 1.00 90.69 106 LEU A C 1
ATOM 852 O O . LEU A 1 106 ? 6.916 -6.252 -11.487 1.00 90.69 106 LEU A O 1
ATOM 856 N N . ILE A 1 107 ? 5.002 -6.551 -10.348 1.00 91.69 107 ILE A N 1
ATOM 857 C CA . ILE A 1 107 ? 4.893 -7.994 -10.598 1.00 91.69 107 ILE A CA 1
ATOM 858 C C . ILE A 1 107 ? 4.568 -8.271 -12.075 1.00 91.69 107 ILE A C 1
ATOM 860 O O . ILE A 1 107 ? 5.203 -9.120 -12.696 1.00 91.69 107 ILE A O 1
ATOM 864 N N . ASP A 1 108 ? 3.644 -7.513 -12.671 1.00 90.50 108 ASP A N 1
ATOM 865 C CA . ASP A 1 108 ? 3.200 -7.686 -14.062 1.00 90.50 108 ASP A CA 1
ATOM 866 C C . ASP A 1 108 ? 4.327 -7.439 -15.077 1.00 90.50 108 ASP A C 1
ATOM 868 O O . ASP A 1 108 ? 4.377 -8.081 -16.127 1.00 90.50 108 ASP A O 1
ATOM 872 N N . VAL A 1 109 ? 5.259 -6.528 -14.770 1.00 87.38 109 VAL A N 1
ATOM 873 C CA . VAL A 1 109 ? 6.455 -6.286 -15.600 1.00 87.38 109 VAL A CA 1
ATOM 874 C C . VAL A 1 109 ? 7.591 -7.278 -15.323 1.00 87.38 109 VAL A C 1
ATOM 876 O O . VAL A 1 109 ? 8.684 -7.119 -15.865 1.00 87.38 109 VAL A O 1
ATOM 879 N N . ASN A 1 110 ? 7.344 -8.300 -14.496 1.00 86.44 110 ASN A N 1
ATOM 880 C CA . ASN A 1 110 ? 8.316 -9.298 -14.058 1.00 86.44 110 ASN A CA 1
ATOM 881 C C . ASN A 1 110 ? 9.594 -8.652 -13.496 1.00 86.44 110 ASN A C 1
ATOM 883 O O . ASN A 1 110 ? 10.718 -9.007 -13.865 1.00 86.44 110 ASN A O 1
ATOM 887 N N . HIS A 1 111 ? 9.415 -7.650 -12.628 1.00 87.62 111 HIS A N 1
ATOM 888 C CA . HIS A 1 111 ? 10.520 -6.945 -11.991 1.00 87.62 111 HIS A CA 1
ATOM 889 C C . HIS A 1 111 ? 11.391 -7.927 -11.192 1.00 87.62 111 HIS A C 1
ATOM 891 O O . HIS A 1 111 ? 10.877 -8.858 -10.571 1.00 87.62 111 HIS A O 1
ATOM 897 N N . TYR A 1 112 ? 12.707 -7.708 -11.129 1.00 87.56 112 TYR A N 1
ATOM 898 C CA . TYR A 1 112 ? 13.623 -8.627 -10.429 1.00 87.56 112 TYR A CA 1
ATOM 899 C C . TYR A 1 112 ? 13.308 -8.789 -8.928 1.00 87.56 112 TYR A C 1
ATOM 901 O O . TYR A 1 112 ? 13.719 -9.762 -8.309 1.00 87.56 112 TYR A O 1
ATOM 909 N N . ALA A 1 113 ? 12.593 -7.822 -8.347 1.00 91.25 113 ALA A N 1
ATOM 910 C CA . ALA A 1 113 ? 12.177 -7.798 -6.944 1.00 91.25 113 ALA A CA 1
ATOM 911 C C . ALA A 1 113 ? 10.705 -8.208 -6.736 1.00 91.25 113 ALA A C 1
ATOM 913 O O . ALA A 1 113 ? 10.142 -7.915 -5.685 1.00 91.25 113 ALA A O 1
ATOM 914 N N . SER A 1 114 ? 10.063 -8.841 -7.726 1.00 91.94 114 SER A N 1
ATOM 915 C CA . SER A 1 114 ? 8.635 -9.197 -7.664 1.00 91.94 114 SER A CA 1
ATOM 916 C C . SER A 1 114 ? 8.286 -10.042 -6.437 1.00 91.94 114 SER A C 1
ATOM 918 O O . SER A 1 114 ? 7.268 -9.785 -5.801 1.00 91.94 114 SER A O 1
ATOM 920 N N . ASP A 1 115 ? 9.156 -10.978 -6.047 1.00 92.38 115 ASP A N 1
ATOM 921 C CA . ASP A 1 115 ? 8.955 -11.812 -4.856 1.00 92.38 115 ASP A CA 1
ATOM 922 C C . ASP A 1 115 ? 8.935 -10.979 -3.564 1.00 92.38 115 ASP A C 1
ATOM 924 O O . ASP A 1 115 ? 8.071 -11.163 -2.705 1.00 92.38 115 ASP A O 1
ATOM 928 N N . GLU A 1 116 ? 9.855 -10.016 -3.434 1.00 93.38 116 GLU A N 1
ATOM 929 C CA . GLU A 1 116 ? 9.908 -9.124 -2.272 1.00 93.38 116 GLU A CA 1
ATOM 930 C C . GLU A 1 116 ? 8.704 -8.173 -2.246 1.00 93.38 116 GLU A C 1
ATOM 932 O O . GLU A 1 116 ? 8.091 -7.965 -1.196 1.00 93.38 116 GLU A O 1
ATOM 937 N N . VAL A 1 117 ? 8.331 -7.627 -3.407 1.00 93.69 117 VAL A N 1
ATOM 938 C CA . VAL A 1 117 ? 7.146 -6.774 -3.568 1.00 93.69 117 VAL A CA 1
ATOM 939 C C . VAL A 1 117 ? 5.885 -7.528 -3.148 1.00 93.69 117 VAL A C 1
ATOM 941 O O . VAL A 1 117 ? 5.108 -7.014 -2.342 1.00 93.69 117 VAL A O 1
ATOM 944 N N . ALA A 1 118 ? 5.707 -8.763 -3.623 1.00 93.56 118 ALA A N 1
ATOM 945 C CA . ALA A 1 118 ? 4.572 -9.606 -3.267 1.00 93.56 118 ALA A CA 1
ATOM 946 C C . ALA A 1 118 ? 4.546 -9.930 -1.766 1.00 93.56 118 ALA A C 1
ATOM 948 O O . ALA A 1 118 ? 3.489 -9.856 -1.138 1.00 93.56 118 ALA A O 1
ATOM 949 N N . ALA A 1 119 ? 5.695 -10.253 -1.164 1.00 94.50 119 ALA A N 1
ATOM 950 C CA . ALA A 1 119 ? 5.787 -10.526 0.268 1.00 94.50 119 ALA A CA 1
ATOM 951 C C . ALA A 1 119 ? 5.372 -9.308 1.113 1.00 94.50 119 ALA A C 1
ATOM 953 O O . ALA A 1 119 ? 4.538 -9.434 2.011 1.00 94.50 119 ALA A O 1
ATOM 954 N N . ARG A 1 120 ? 5.894 -8.119 0.788 1.00 93.88 120 ARG A N 1
ATOM 955 C CA . ARG A 1 120 ? 5.569 -6.864 1.488 1.00 93.88 120 ARG A CA 1
ATOM 956 C C . ARG A 1 120 ? 4.108 -6.460 1.310 1.00 93.88 120 ARG A C 1
ATOM 958 O O . ARG A 1 120 ? 3.448 -6.097 2.280 1.00 93.88 120 ARG A O 1
ATOM 965 N N . MET A 1 121 ? 3.584 -6.580 0.092 1.00 93.62 121 MET A N 1
ATOM 966 C CA . MET A 1 121 ? 2.179 -6.305 -0.210 1.00 93.62 121 MET A CA 1
ATOM 967 C C . MET A 1 121 ? 1.250 -7.200 0.621 1.00 93.62 121 MET A C 1
ATOM 969 O O . MET A 1 121 ? 0.349 -6.703 1.295 1.00 93.62 121 MET A O 1
ATOM 973 N N . ASN A 1 122 ? 1.519 -8.509 0.653 1.00 93.69 122 ASN A N 1
ATOM 974 C CA . ASN A 1 122 ? 0.754 -9.456 1.464 1.00 93.69 122 ASN A CA 1
ATOM 975 C C . ASN A 1 122 ? 0.845 -9.154 2.966 1.00 93.69 122 ASN A C 1
ATOM 977 O O . ASN A 1 122 ? -0.149 -9.295 3.680 1.00 93.69 122 ASN A O 1
ATOM 981 N N . GLU A 1 123 ? 2.009 -8.718 3.455 1.00 93.88 123 GLU A N 1
ATOM 982 C CA . GLU A 1 123 ? 2.179 -8.327 4.854 1.00 93.88 123 GLU A CA 1
ATOM 983 C C . GLU A 1 123 ?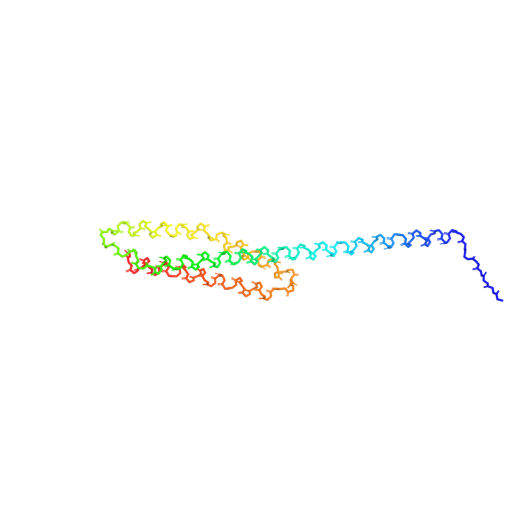 1.294 -7.125 5.216 1.00 93.88 123 GLU A C 1
ATOM 985 O O . GLU A 1 123 ? 0.530 -7.200 6.182 1.00 93.88 123 GLU A O 1
ATOM 990 N N . VAL A 1 124 ? 1.343 -6.042 4.430 1.00 93.12 124 VAL A N 1
ATOM 991 C CA . VAL A 1 124 ? 0.527 -4.839 4.671 1.00 93.12 124 VAL A CA 1
ATOM 992 C C . VAL A 1 124 ? -0.965 -5.168 4.596 1.00 93.12 124 VAL A C 1
ATOM 994 O O . VAL A 1 124 ? -1.718 -4.784 5.492 1.00 93.12 124 VAL A O 1
ATOM 997 N N . ILE A 1 125 ? -1.391 -5.944 3.594 1.00 92.44 125 ILE A N 1
ATOM 998 C CA . ILE A 1 125 ? -2.789 -6.380 3.451 1.00 92.44 125 ILE A CA 1
ATOM 999 C C . ILE A 1 125 ? -3.222 -7.245 4.642 1.00 92.44 125 ILE A C 1
ATOM 1001 O O . ILE A 1 125 ? -4.336 -7.091 5.145 1.00 92.44 125 ILE A O 1
ATOM 1005 N N . SER A 1 126 ? -2.365 -8.146 5.132 1.00 94.12 126 SER A N 1
ATOM 1006 C CA . SER A 1 126 ? -2.695 -8.959 6.305 1.00 94.12 126 SER A CA 1
ATOM 1007 C C . SER A 1 126 ? -2.842 -8.108 7.566 1.00 94.12 126 SER A C 1
ATOM 1009 O O . SER A 1 126 ? -3.775 -8.334 8.336 1.00 94.12 126 SER A O 1
ATOM 1011 N N . LEU A 1 127 ? -1.950 -7.136 7.782 1.00 92.44 127 LEU A N 1
ATOM 1012 C CA . LEU A 1 127 ? -2.038 -6.217 8.918 1.00 92.44 127 LEU A CA 1
ATOM 1013 C C . LEU A 1 127 ? -3.306 -5.362 8.844 1.00 92.44 127 LEU A C 1
ATOM 1015 O O . LEU A 1 127 ? -3.992 -5.201 9.851 1.00 92.44 127 LEU A O 1
ATOM 1019 N N . TRP A 1 128 ? -3.650 -4.877 7.651 1.00 92.94 128 TRP A N 1
ATOM 1020 C CA . TRP A 1 128 ? -4.883 -4.135 7.412 1.00 92.94 128 TRP A CA 1
ATOM 1021 C C . TRP A 1 128 ? -6.130 -4.956 7.762 1.00 92.94 128 TRP A C 1
ATOM 1023 O O . TRP A 1 128 ? -6.974 -4.496 8.527 1.00 92.94 128 TRP A O 1
ATOM 1033 N N . LYS A 1 129 ? -6.213 -6.210 7.298 1.00 91.19 129 LYS A N 1
ATOM 1034 C CA . LYS A 1 129 ? -7.324 -7.118 7.638 1.00 91.19 129 LYS A CA 1
ATOM 1035 C C . LYS A 1 129 ? -7.451 -7.345 9.145 1.00 91.19 129 LYS A C 1
ATOM 1037 O O . LYS A 1 129 ? -8.548 -7.241 9.681 1.00 91.19 129 LYS A O 1
ATOM 1042 N N . LYS A 1 130 ? -6.331 -7.569 9.841 1.00 91.00 130 LYS A N 1
ATOM 1043 C CA . LYS A 1 130 ? -6.321 -7.722 11.306 1.00 91.00 130 LYS A CA 1
ATOM 1044 C C . LYS A 1 130 ? -6.833 -6.473 12.025 1.00 91.00 130 LYS A C 1
ATOM 1046 O O . LYS A 1 130 ? -7.555 -6.593 13.010 1.00 91.00 130 LYS A O 1
ATOM 1051 N N . LEU A 1 131 ? -6.479 -5.282 11.538 1.00 88.94 131 LEU A N 1
ATOM 1052 C CA . LEU A 1 131 ? -6.973 -4.020 12.090 1.00 88.94 131 LEU A CA 1
ATOM 1053 C C . LEU A 1 131 ? -8.492 -3.880 11.915 1.00 88.94 131 LEU A C 1
ATOM 1055 O O . LEU A 1 131 ? -9.175 -3.482 12.861 1.00 88.94 131 LEU A O 1
ATOM 1059 N N . LEU A 1 132 ? -9.022 -4.237 10.742 1.00 88.12 132 LEU A N 1
ATOM 1060 C CA . LEU A 1 132 ? -10.464 -4.236 10.484 1.00 88.12 132 LEU A CA 1
ATOM 1061 C C . LEU A 1 132 ? -11.198 -5.214 11.411 1.00 88.12 132 LEU A C 1
ATOM 1063 O O . LEU A 1 132 ? -12.144 -4.814 12.087 1.00 88.12 132 LEU A O 1
ATOM 1067 N N . GLU A 1 133 ? -10.715 -6.454 11.522 1.00 87.75 133 GLU A N 1
ATOM 1068 C CA . GLU A 1 133 ? -11.294 -7.478 12.405 1.00 87.75 133 GLU A CA 1
ATOM 1069 C C . GLU A 1 133 ? -11.292 -7.037 13.875 1.00 87.75 133 GLU A C 1
ATOM 1071 O O . GLU A 1 133 ? -12.303 -7.148 14.570 1.00 87.75 133 GLU A O 1
ATOM 1076 N N . ALA A 1 134 ? -10.176 -6.488 14.360 1.00 85.12 134 ALA A N 1
ATOM 1077 C CA . ALA A 1 134 ? -10.073 -5.988 15.728 1.00 85.12 134 ALA A CA 1
ATOM 1078 C C . ALA A 1 134 ? -11.025 -4.811 15.994 1.00 85.12 134 ALA A C 1
ATOM 1080 O O . ALA A 1 134 ? -11.583 -4.694 17.087 1.00 85.12 134 ALA A O 1
ATOM 1081 N N . THR A 1 135 ? -11.232 -3.952 14.994 1.00 82.38 135 THR A N 1
ATOM 1082 C CA . THR A 1 135 ? -12.178 -2.835 15.076 1.00 82.38 135 THR A CA 1
ATOM 1083 C C . THR A 1 135 ? -13.610 -3.351 15.154 1.00 82.38 135 THR A C 1
ATOM 1085 O O . THR A 1 135 ? -14.335 -2.984 16.077 1.00 82.38 135 THR A O 1
ATOM 1088 N N . GLU A 1 136 ? -13.997 -4.266 14.268 1.00 82.44 136 GLU A N 1
ATOM 1089 C CA . GLU A 1 136 ? -15.341 -4.849 14.243 1.00 82.44 136 GLU A CA 1
ATOM 1090 C C . GLU A 1 136 ? -15.664 -5.611 15.541 1.00 82.44 136 GLU A C 1
ATOM 1092 O O . GLU A 1 136 ? -16.746 -5.460 16.114 1.00 82.44 136 GLU A O 1
ATOM 1097 N N . LEU A 1 137 ? -14.708 -6.393 16.060 1.00 79.69 137 LEU A N 1
ATOM 1098 C CA . LEU A 1 137 ? -14.848 -7.092 17.341 1.00 79.69 137 LEU A CA 1
ATOM 1099 C C . LEU A 1 137 ? -15.052 -6.117 18.507 1.00 79.69 137 LEU A C 1
ATOM 1101 O O . LEU A 1 137 ? -15.874 -6.381 19.388 1.00 79.69 137 LEU A O 1
ATOM 1105 N N . LYS A 1 138 ? -14.350 -4.976 18.507 1.00 72.38 138 LYS A N 1
ATOM 1106 C CA . LYS A 1 138 ? -14.533 -3.918 19.510 1.00 72.38 138 LYS A CA 1
ATOM 1107 C C . LYS A 1 138 ? -15.931 -3.303 19.425 1.00 72.38 138 LYS A C 1
ATOM 1109 O O . LYS A 1 138 ? -16.534 -3.066 20.468 1.00 72.38 138 LYS A O 1
ATOM 1114 N N . GLY A 1 139 ? -16.454 -3.108 18.213 1.00 70.50 139 GLY A N 1
ATOM 1115 C CA . GLY A 1 139 ? -17.837 -2.690 17.988 1.00 70.50 139 GLY A CA 1
ATOM 1116 C C . GLY A 1 139 ? -18.833 -3.674 18.605 1.00 70.50 139 GLY A C 1
ATOM 1117 O O . GLY A 1 139 ? -19.616 -3.285 19.458 1.00 70.50 139 GLY A O 1
ATOM 1118 N N . LYS A 1 140 ? -18.731 -4.970 18.276 1.00 73.50 140 LYS A N 1
ATOM 1119 C CA . LYS A 1 140 ? -19.643 -6.019 18.786 1.00 73.50 140 LYS A CA 1
ATOM 1120 C C . LYS A 1 140 ? -19.570 -6.250 20.299 1.00 73.50 140 LYS A C 1
ATOM 1122 O O . LYS A 1 140 ? -20.547 -6.689 20.893 1.00 73.50 140 LYS A O 1
ATOM 1127 N N . THR A 1 141 ? -18.400 -6.054 20.906 1.00 69.38 141 THR A N 1
ATOM 1128 C CA . THR A 1 141 ? -18.168 -6.406 22.320 1.00 69.38 141 THR A CA 1
ATOM 1129 C C . THR A 1 141 ? -18.536 -5.273 23.279 1.00 69.38 141 THR A C 1
ATOM 1131 O O . THR A 1 141 ? -18.864 -5.535 24.435 1.00 69.38 141 THR A O 1
ATOM 1134 N N . TYR A 1 142 ? -18.454 -4.013 22.837 1.00 64.06 142 TYR A N 1
ATOM 1135 C CA . TYR A 1 142 ? -18.524 -2.850 23.731 1.00 64.06 142 TYR A CA 1
ATOM 1136 C C . TYR A 1 142 ? -19.572 -1.794 23.353 1.00 64.06 142 TYR A C 1
ATOM 1138 O O . TYR A 1 142 ? -19.689 -0.809 24.094 1.00 64.06 142 TYR A O 1
ATOM 1146 N N . LEU A 1 143 ? -20.293 -1.972 22.242 1.00 59.66 143 LEU A N 1
ATOM 1147 C CA . LEU A 1 143 ? -21.393 -1.118 21.777 1.00 59.66 143 LEU A CA 1
ATOM 1148 C C . LEU A 1 143 ? -22.657 -1.957 21.583 1.00 59.66 143 LEU A C 1
ATOM 1150 O O . LEU A 1 143 ? -23.740 -1.399 21.864 1.00 59.66 143 LEU A O 1
#

Foldseek 3Di:
DDPPDDDPVVVVVVVVVVVVVVVVVVVVVVVVVVVVVVLVVLVVVLVVLLVVLVVVLVVLLCVLPDCVVVPPDDLPVVVVVLVVSVVVLVVCVVSLVVSVVSLVVCVVVVHPCNVVSVVSNVVSVVSSVVSVVSSVVCVVPRD

InterPro domains:
  IPR002017 Spectrin repeat [PF00435] (42-140)
  IPR018159 Spectrin/alpha-actinin [SM00150] (44-143)
  IPR018159 Spectrin/alpha-actinin [cd00176] (42-140)

pLDDT: mean 83.72, std 12.32, range [40.28, 95.31]

Secondary structure (DSSP, 8-state):
----PPPHHHHHHHHHHHHHHHHHHHHHHHHHHHHHHHHHHHHHHHHHHHHHHHHHHHHHHHHHH-GGG--TT-HHHHHHHHHHHHHHHHHHHHHHHHHHHHHHHHHHTT-TTHHHHHHHHHHHHHHHHHHHHHHHHHHHHH-